Protein AF-A0A0Q9IDZ6-F1 (afdb_monomer_lite)

Radius of gyration: 21.15 Å; chains: 1; bounding box: 51×20×65 Å

Secondary structure (DSSP, 8-state):
---PPP-SSHHHHHHHHHHHHHHHHHHHGGG-SEEEEEEEE--TTS---EEEEEEEE--PPP-PPPP------

pLDDT: mean 76.2, std 12.82, range [36.94, 89.31]

Sequence (73 aa):
MMLNVDYPSEQAATDDAQCSLADMARDNLPHGNRANFKVRVQDQAGEGIYKAWLDFKGRGRTQSAVPEEPTDE

Foldseek 3Di:
DPDDDDDPDPVRVQVVQVVVQVVVCVVCVVPDQWDKDKDFDADPVRHTPDIDMDIHHHDDPPPDPDPPPDPDD

Structure (mmCIF, N/CA/C/O backbone):
data_AF-A0A0Q9IDZ6-F1
#
_entry.id   AF-A0A0Q9IDZ6-F1
#
loop_
_atom_site.group_PDB
_atom_site.id
_atom_site.type_symbol
_atom_site.label_atom_id
_atom_site.label_alt_id
_atom_site.label_comp_id
_atom_site.label_asym_id
_atom_site.label_entity_id
_atom_site.label_seq_id
_atom_site.pdbx_PDB_ins_code
_atom_site.Cartn_x
_atom_site.Cartn_y
_atom_site.Cartn_z
_atom_site.occupancy
_atom_site.B_iso_or_equiv
_atom_site.auth_seq_id
_atom_site.auth_comp_id
_atom_site.auth_asym_id
_atom_site.auth_atom_id
_atom_site.pdbx_PDB_model_num
ATOM 1 N N . MET A 1 1 ? -14.845 -10.275 -6.943 1.00 36.94 1 MET A N 1
ATOM 2 C CA . MET A 1 1 ? -14.673 -10.683 -5.534 1.00 36.94 1 MET A CA 1
ATOM 3 C C . MET A 1 1 ? -13.844 -9.611 -4.851 1.00 36.94 1 MET A C 1
ATOM 5 O O . MET A 1 1 ? -12.697 -9.444 -5.236 1.00 36.94 1 MET A O 1
ATOM 9 N N . MET A 1 2 ? -14.421 -8.837 -3.929 1.00 45.91 2 MET A N 1
ATOM 10 C CA . MET A 1 2 ? -13.623 -8.065 -2.969 1.00 45.91 2 MET A CA 1
ATOM 11 C C . MET A 1 2 ? -13.204 -9.057 -1.883 1.00 45.91 2 MET A C 1
ATOM 13 O O . MET A 1 2 ? -14.067 -9.632 -1.226 1.00 45.91 2 MET A O 1
ATOM 17 N N . LEU A 1 3 ? -11.907 -9.351 -1.790 1.00 55.16 3 LEU A N 1
ATOM 18 C CA . LEU A 1 3 ? -11.355 -10.123 -0.681 1.00 55.16 3 LEU A CA 1
ATOM 19 C C . LEU A 1 3 ? -11.296 -9.181 0.521 1.00 55.16 3 LEU A C 1
ATOM 21 O O . LEU A 1 3 ? -10.497 -8.248 0.533 1.00 55.16 3 LEU A O 1
ATOM 25 N N . ASN A 1 4 ? -12.185 -9.389 1.488 1.00 65.25 4 ASN A N 1
ATOM 26 C CA . ASN A 1 4 ? -12.120 -8.686 2.761 1.00 65.25 4 ASN A CA 1
ATOM 27 C C . ASN A 1 4 ? -11.059 -9.386 3.613 1.00 65.25 4 ASN A C 1
ATOM 29 O O . ASN A 1 4 ? -11.157 -10.589 3.848 1.00 65.25 4 ASN A O 1
ATOM 33 N N . VAL A 1 5 ? -10.032 -8.642 4.017 1.00 71.50 5 VAL A N 1
ATOM 34 C CA . VAL A 1 5 ? -8.987 -9.127 4.920 1.00 71.50 5 VAL A CA 1
ATOM 35 C C . VAL A 1 5 ? -9.342 -8.651 6.324 1.00 71.50 5 VAL A C 1
ATOM 37 O O . VAL A 1 5 ? -9.513 -7.451 6.536 1.00 71.50 5 VAL A O 1
ATOM 40 N N . ASP A 1 6 ? -9.493 -9.590 7.257 1.00 76.75 6 ASP A N 1
ATOM 41 C CA . ASP A 1 6 ? -9.736 -9.278 8.664 1.00 76.75 6 ASP A CA 1
ATOM 42 C C . ASP A 1 6 ? -8.410 -9.001 9.372 1.00 76.75 6 ASP A C 1
ATOM 44 O O . ASP A 1 6 ? -7.492 -9.825 9.357 1.00 76.75 6 ASP A O 1
ATOM 48 N N . TYR A 1 7 ? -8.329 -7.842 10.023 1.00 79.81 7 TYR A N 1
ATOM 49 C CA . TYR A 1 7 ? -7.162 -7.430 10.792 1.00 79.81 7 TYR A CA 1
ATOM 50 C C . TYR A 1 7 ? -7.484 -7.376 12.286 1.00 79.81 7 TYR A C 1
ATOM 52 O O . TYR A 1 7 ? -8.574 -6.949 12.669 1.00 79.81 7 TYR A O 1
ATOM 60 N N . PRO A 1 8 ? -6.529 -7.750 13.156 1.00 82.12 8 PRO A N 1
ATOM 61 C CA . PRO A 1 8 ? -6.719 -7.715 14.605 1.00 82.12 8 PRO A CA 1
ATOM 62 C C . PRO A 1 8 ? -6.775 -6.287 15.174 1.00 82.12 8 PRO A C 1
ATOM 64 O O . PRO A 1 8 ? -7.188 -6.100 16.316 1.00 82.12 8 PRO A O 1
ATOM 67 N N . SER A 1 9 ? -6.336 -5.284 14.408 1.00 85.31 9 SER A N 1
ATOM 68 C CA . SER A 1 9 ? -6.408 -3.869 14.765 1.00 85.31 9 SER A CA 1
ATOM 69 C C . SER A 1 9 ? -6.316 -2.976 13.527 1.00 85.31 9 SER A C 1
ATOM 71 O O . SER A 1 9 ? -5.814 -3.384 12.478 1.00 85.31 9 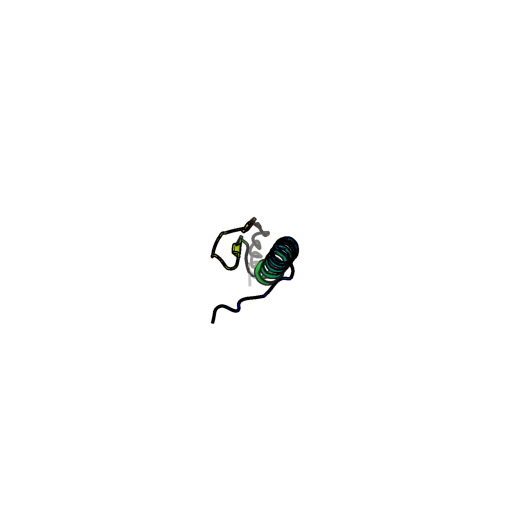SER A O 1
ATOM 73 N N . GLU A 1 10 ? -6.742 -1.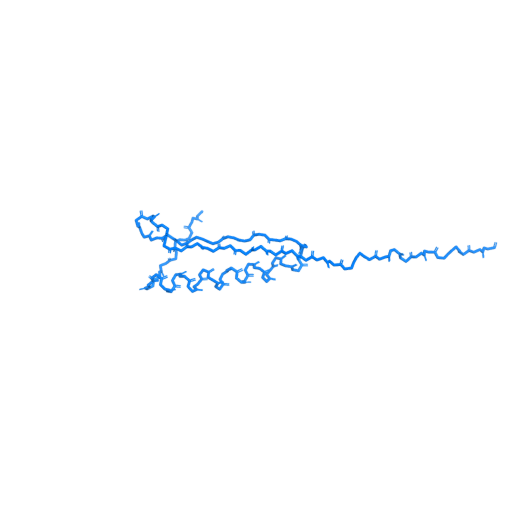723 13.673 1.00 84.81 10 GLU A N 1
ATOM 74 C CA . GLU A 1 10 ? -6.572 -0.676 12.655 1.00 84.81 10 GLU A CA 1
ATOM 75 C C . GLU A 1 10 ? -5.099 -0.452 12.288 1.00 84.81 10 GLU A C 1
ATOM 77 O O . GLU A 1 10 ? -4.764 -0.218 11.126 1.00 84.81 10 GLU A O 1
ATOM 82 N N . GLN A 1 11 ? -4.212 -0.575 13.281 1.00 86.25 11 GLN A N 1
ATOM 83 C CA . GLN A 1 11 ? -2.768 -0.489 13.093 1.00 86.25 11 GLN A CA 1
ATOM 84 C C . GLN A 1 11 ? -2.278 -1.611 12.171 1.00 86.25 11 GLN A C 1
ATOM 86 O O . GLN A 1 11 ? -1.605 -1.332 11.188 1.00 86.25 11 GLN A O 1
ATOM 91 N N . ALA A 1 12 ? -2.693 -2.858 12.419 1.00 86.62 12 ALA A N 1
ATOM 92 C CA . ALA A 1 12 ? -2.319 -3.994 11.579 1.00 86.62 12 ALA A CA 1
ATOM 93 C C . ALA A 1 12 ? -2.842 -3.848 10.139 1.00 86.62 12 ALA A C 1
ATOM 95 O O . ALA A 1 12 ? -2.122 -4.153 9.193 1.00 86.62 12 ALA A O 1
ATOM 96 N N . ALA A 1 13 ? -4.061 -3.327 9.969 1.00 86.31 13 ALA A N 1
ATOM 97 C CA . ALA A 1 13 ? -4.618 -3.041 8.647 1.00 86.31 13 ALA A CA 1
ATOM 98 C C . ALA A 1 13 ? -3.835 -1.946 7.906 1.00 86.31 13 ALA A C 1
ATOM 100 O O . ALA A 1 13 ? -3.665 -1.997 6.688 1.00 86.31 13 ALA A O 1
ATOM 101 N N . THR A 1 14 ? -3.356 -0.945 8.645 1.00 87.12 14 THR A N 1
ATOM 102 C CA . THR A 1 14 ? -2.545 0.153 8.112 1.00 87.12 14 THR A CA 1
ATOM 103 C C . THR A 1 14 ? -1.150 -0.322 7.717 1.00 87.12 14 THR A C 1
ATOM 105 O O . THR A 1 14 ? -0.680 0.015 6.631 1.00 87.12 14 THR A O 1
ATOM 108 N N . ASP A 1 15 ? -0.507 -1.121 8.565 1.00 88.69 15 ASP A N 1
ATOM 109 C CA . ASP A 1 15 ? 0.829 -1.664 8.321 1.00 88.69 15 ASP A CA 1
ATOM 110 C C . ASP A 1 15 ? 0.819 -2.604 7.102 1.00 88.69 15 ASP A C 1
ATOM 112 O O . ASP A 1 15 ? 1.674 -2.490 6.221 1.00 88.69 15 ASP A O 1
ATOM 116 N N . ASP A 1 16 ? -0.199 -3.462 6.975 1.00 88.06 16 ASP A N 1
ATOM 117 C CA . ASP A 1 16 ? -0.370 -4.305 5.786 1.00 88.06 16 ASP A CA 1
ATOM 118 C C . ASP A 1 16 ? -0.617 -3.473 4.521 1.00 88.06 16 ASP A C 1
ATOM 120 O O . ASP A 1 16 ? 0.019 -3.690 3.487 1.00 88.06 16 ASP A O 1
ATOM 124 N N . ALA A 1 17 ? -1.469 -2.447 4.610 1.00 86.88 17 ALA A N 1
ATOM 125 C CA . ALA A 1 17 ? -1.718 -1.534 3.501 1.00 86.88 17 ALA A CA 1
ATOM 126 C C . ALA A 1 17 ? -0.437 -0.828 3.021 1.00 86.88 17 ALA A C 1
ATOM 128 O O . ALA A 1 17 ? -0.290 -0.582 1.820 1.00 86.88 17 ALA A O 1
ATOM 129 N N . GLN A 1 18 ? 0.495 -0.517 3.925 1.00 86.94 18 GLN A N 1
ATOM 130 C CA . GLN A 1 18 ? 1.801 0.047 3.578 1.00 86.94 18 GLN A CA 1
ATOM 131 C C . GLN A 1 18 ? 2.706 -0.973 2.881 1.00 86.94 18 GLN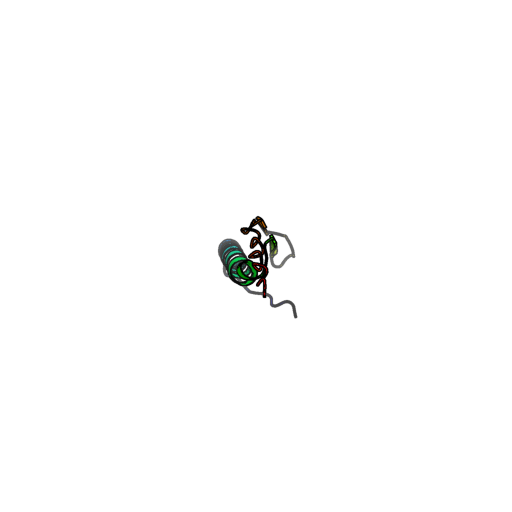 A C 1
ATOM 133 O O . GLN A 1 18 ? 3.273 -0.651 1.834 1.00 86.94 18 GLN A O 1
ATOM 138 N N . CYS A 1 19 ? 2.810 -2.194 3.412 1.00 89.31 19 CYS A N 1
ATOM 139 C CA . CYS A 1 19 ? 3.566 -3.284 2.790 1.00 89.31 19 CYS A CA 1
ATOM 140 C C . CYS A 1 19 ? 3.042 -3.592 1.382 1.00 89.31 19 CYS A C 1
ATOM 142 O O . CYS A 1 19 ? 3.804 -3.568 0.417 1.00 89.31 19 CYS A O 1
ATOM 144 N N . SER A 1 20 ? 1.723 -3.728 1.240 1.00 87.62 20 SER A N 1
ATOM 145 C CA . SER A 1 20 ? 1.047 -3.934 -0.042 1.00 87.62 20 SER A CA 1
ATOM 146 C C . SER A 1 20 ? 1.344 -2.815 -1.047 1.00 87.62 20 SER A C 1
ATOM 148 O O . SER A 1 20 ? 1.530 -3.072 -2.236 1.00 87.62 20 SER A O 1
ATOM 150 N N . LEU A 1 21 ? 1.414 -1.556 -0.597 1.00 86.38 21 LEU A N 1
ATOM 151 C CA . LEU A 1 21 ? 1.763 -0.422 -1.458 1.00 86.38 21 LEU A CA 1
ATOM 152 C C . LEU A 1 21 ? 3.210 -0.495 -1.956 1.00 86.38 21 LEU A C 1
ATOM 154 O O . LEU A 1 21 ? 3.470 -0.187 -3.122 1.00 86.38 21 LEU A O 1
ATOM 158 N N . ALA A 1 22 ? 4.137 -0.911 -1.095 1.00 86.62 22 ALA A N 1
ATOM 159 C CA . ALA A 1 22 ? 5.537 -1.098 -1.453 1.00 86.62 22 ALA A CA 1
ATOM 160 C C . ALA A 1 22 ? 5.728 -2.267 -2.431 1.00 86.62 22 ALA A C 1
ATOM 162 O O . ALA A 1 22 ? 6.462 -2.125 -3.411 1.00 86.62 22 ALA A O 1
ATOM 163 N N . ASP A 1 23 ? 5.024 -3.378 -2.220 1.00 87.56 23 ASP A N 1
ATOM 164 C CA . ASP A 1 23 ? 5.066 -4.541 -3.107 1.00 87.56 23 ASP A CA 1
ATOM 165 C C . ASP A 1 23 ? 4.474 -4.212 -4.483 1.00 87.56 23 ASP A C 1
ATOM 167 O O . ASP A 1 23 ? 5.122 -4.437 -5.506 1.00 87.56 23 ASP A O 1
ATOM 171 N N . MET A 1 24 ? 3.314 -3.541 -4.523 1.00 82.75 24 MET A N 1
ATOM 172 C CA . MET A 1 24 ? 2.731 -3.035 -5.772 1.00 82.75 24 MET A CA 1
ATOM 173 C C . MET A 1 24 ? 3.710 -2.142 -6.538 1.00 82.75 24 MET A C 1
ATOM 175 O O . MET A 1 24 ? 3.816 -2.248 -7.763 1.00 82.75 24 MET A O 1
ATOM 179 N N . ALA A 1 25 ? 4.437 -1.273 -5.831 1.00 80.81 25 ALA A N 1
ATOM 180 C CA . ALA A 1 25 ? 5.452 -0.436 -6.444 1.00 80.81 25 ALA A CA 1
ATOM 181 C C . ALA A 1 25 ? 6.595 -1.277 -7.013 1.00 80.81 25 ALA A C 1
ATOM 183 O O . ALA A 1 25 ? 6.939 -1.103 -8.181 1.00 80.81 25 ALA A O 1
ATOM 184 N N . ARG A 1 26 ? 7.150 -2.202 -6.224 1.00 82.50 26 ARG A N 1
ATOM 185 C CA . ARG A 1 26 ? 8.254 -3.084 -6.621 1.00 82.50 26 ARG A CA 1
ATOM 186 C C . ARG A 1 26 ? 7.935 -3.898 -7.873 1.00 82.50 26 ARG A C 1
ATOM 188 O O . ARG A 1 26 ? 8.803 -4.009 -8.735 1.00 82.50 26 ARG A O 1
ATOM 195 N N . ASP A 1 27 ? 6.718 -4.415 -7.989 1.00 81.44 27 ASP A N 1
ATOM 196 C CA . ASP A 1 27 ? 6.313 -5.266 -9.113 1.00 81.44 27 ASP A CA 1
ATOM 197 C C . ASP A 1 27 ? 6.083 -4.476 -10.407 1.00 81.44 27 ASP A C 1
ATOM 199 O O . ASP A 1 27 ? 6.350 -4.963 -11.503 1.00 81.44 27 ASP A O 1
ATOM 203 N N . ASN A 1 28 ? 5.609 -3.234 -10.305 1.00 73.81 28 ASN A N 1
ATOM 204 C CA . ASN A 1 28 ? 5.208 -2.439 -11.471 1.00 73.81 28 ASN A CA 1
ATOM 205 C C . ASN A 1 28 ? 6.286 -1.445 -11.940 1.00 73.81 28 ASN A C 1
ATOM 207 O O . ASN A 1 28 ? 6.295 -1.038 -13.103 1.00 73.81 28 ASN A O 1
ATOM 211 N N . LEU A 1 29 ? 7.212 -1.058 -11.060 1.00 72.44 29 LEU A N 1
ATOM 212 C CA . LEU A 1 29 ? 8.324 -0.146 -11.349 1.00 72.44 29 LEU A CA 1
ATOM 213 C C . LEU A 1 29 ? 9.248 -0.586 -12.496 1.00 72.44 29 LEU A C 1
ATOM 215 O O . LEU A 1 29 ? 9.600 0.261 -13.318 1.00 72.44 29 LEU A O 1
ATOM 219 N N . PRO A 1 30 ? 9.643 -1.869 -12.610 1.00 72.44 30 PRO A N 1
ATOM 220 C CA . PRO A 1 30 ? 10.531 -2.320 -13.682 1.00 72.44 30 PRO A CA 1
ATOM 221 C C . PRO A 1 30 ? 9.935 -2.164 -15.087 1.00 72.44 30 PRO A C 1
ATOM 223 O O . PRO A 1 30 ? 10.672 -2.180 -16.071 1.00 72.44 30 PRO A O 1
ATOM 226 N N . HIS A 1 31 ? 8.613 -2.007 -15.191 1.00 66.31 31 HIS A N 1
ATOM 227 C CA . HIS A 1 31 ? 7.878 -1.988 -16.455 1.00 66.31 31 HIS A CA 1
ATOM 228 C C . HIS A 1 31 ? 7.411 -0.590 -16.878 1.00 66.31 31 HIS A C 1
ATOM 230 O O . HIS A 1 31 ? 6.814 -0.445 -17.946 1.00 66.31 31 HIS A O 1
ATOM 236 N N . GLY A 1 32 ? 7.669 0.453 -16.081 1.00 63.75 32 GLY A N 1
ATOM 237 C CA . GLY A 1 32 ? 7.125 1.778 -16.353 1.00 63.75 32 GLY A CA 1
ATOM 238 C C . GLY A 1 32 ? 7.898 2.933 -15.728 1.00 63.75 32 GLY A C 1
ATOM 239 O O . GLY A 1 32 ? 8.381 2.884 -14.604 1.00 63.75 32 GLY A O 1
ATOM 240 N N . ASN A 1 33 ? 7.941 4.050 -16.453 1.00 69.06 33 ASN A N 1
ATOM 241 C CA . ASN A 1 33 ? 8.599 5.282 -16.004 1.00 69.06 33 ASN A CA 1
ATOM 242 C C . ASN A 1 33 ? 7.728 6.073 -15.012 1.00 69.06 33 ASN A C 1
ATOM 244 O O . ASN A 1 33 ? 8.169 7.063 -14.429 1.00 69.06 33 ASN A O 1
ATOM 248 N N . ARG A 1 34 ? 6.451 5.702 -14.889 1.00 75.44 34 ARG A N 1
ATOM 249 C CA . ARG A 1 34 ? 5.461 6.357 -14.038 1.00 75.44 34 ARG A CA 1
ATOM 250 C C . ARG A 1 34 ? 4.505 5.317 -13.493 1.00 75.44 34 ARG A C 1
ATOM 252 O O . ARG A 1 34 ? 3.993 4.511 -14.263 1.00 75.44 34 ARG A O 1
ATOM 259 N N . ALA A 1 35 ? 4.224 5.400 -12.203 1.00 79.56 35 ALA A N 1
ATOM 260 C CA . ALA A 1 35 ? 3.205 4.584 -11.575 1.00 79.56 35 ALA A CA 1
ATOM 261 C C . ALA A 1 35 ? 2.556 5.365 -10.433 1.00 79.56 35 ALA A C 1
ATOM 263 O O . ALA A 1 35 ? 3.251 6.064 -9.698 1.00 79.56 35 ALA A O 1
ATOM 264 N N . ASN A 1 36 ? 1.234 5.259 -10.319 1.00 84.12 36 ASN A N 1
ATOM 265 C CA . ASN A 1 36 ? 0.479 5.862 -9.227 1.00 84.12 36 ASN A CA 1
ATOM 266 C C . ASN A 1 36 ? -0.280 4.737 -8.532 1.00 84.12 36 ASN A C 1
ATOM 268 O O . ASN A 1 36 ? -1.147 4.107 -9.142 1.00 84.12 36 ASN A O 1
ATOM 272 N N . PHE A 1 37 ? 0.047 4.491 -7.271 1.00 85.00 37 PHE A N 1
ATOM 273 C CA . PHE A 1 37 ? -0.620 3.491 -6.450 1.00 85.00 37 PHE A CA 1
ATOM 274 C C . PHE A 1 37 ? -1.408 4.175 -5.352 1.00 85.00 37 PHE A C 1
ATOM 276 O O . PHE A 1 37 ? -1.027 5.230 -4.840 1.00 85.00 37 PHE A O 1
ATOM 283 N N . LYS A 1 38 ? -2.522 3.559 -4.974 1.00 87.31 38 LYS A N 1
ATOM 284 C CA . LYS A 1 38 ? -3.386 4.060 -3.918 1.00 87.31 38 LYS A CA 1
ATOM 285 C C . LYS A 1 38 ? -3.925 2.895 -3.116 1.00 87.31 38 LYS A C 1
ATOM 287 O O . LYS A 1 38 ? -4.478 1.960 -3.687 1.00 87.31 38 LYS A O 1
ATOM 292 N N . VAL A 1 39 ? -3.840 3.023 -1.801 1.00 86.12 39 VAL A N 1
ATOM 293 C CA . VAL A 1 39 ? -4.455 2.098 -0.855 1.00 86.12 39 VAL A CA 1
ATOM 294 C C . VAL A 1 39 ? -5.441 2.855 0.027 1.00 86.12 39 VAL A C 1
ATOM 296 O O . VAL A 1 39 ? -5.249 4.031 0.361 1.00 86.12 39 VAL A O 1
ATOM 299 N N . ARG A 1 40 ? -6.547 2.192 0.357 1.00 88.19 40 ARG A N 1
ATOM 300 C CA . ARG A 1 40 ? -7.548 2.690 1.295 1.00 88.19 40 ARG A CA 1
ATOM 301 C C . ARG A 1 40 ? -7.950 1.545 2.206 1.00 88.19 40 ARG A C 1
ATOM 303 O O . ARG A 1 40 ? -8.365 0.503 1.709 1.00 88.19 40 ARG A O 1
ATOM 310 N N . VAL A 1 41 ? -7.874 1.786 3.505 1.00 86.19 41 VAL A N 1
ATOM 311 C CA . VAL A 1 41 ? -8.409 0.897 4.531 1.00 86.19 41 VAL A CA 1
ATOM 312 C C . VAL A 1 41 ? -9.726 1.491 5.001 1.00 86.19 41 VAL A C 1
ATOM 314 O O . VAL A 1 41 ? -9.832 2.704 5.210 1.00 86.19 41 VAL A O 1
ATOM 317 N N . GLN A 1 42 ? -10.741 0.643 5.091 1.00 87.50 42 GLN A N 1
ATOM 318 C CA . GLN A 1 42 ? -12.040 0.983 5.651 1.00 87.50 42 GLN A CA 1
ATOM 319 C C . GLN A 1 42 ? -12.319 0.027 6.806 1.00 87.50 42 GLN A C 1
ATOM 321 O O . GLN A 1 42 ? -11.916 -1.134 6.736 1.00 87.50 42 GLN A O 1
ATOM 326 N N . ASP A 1 43 ? -12.973 0.519 7.850 1.00 83.31 43 ASP A N 1
ATOM 327 C CA . ASP A 1 43 ? -13.480 -0.326 8.924 1.00 83.31 43 ASP A CA 1
ATOM 328 C C . ASP A 1 43 ? -14.717 -1.130 8.466 1.00 83.31 43 ASP A C 1
ATOM 330 O O . ASP A 1 43 ? -15.156 -1.053 7.312 1.00 83.31 43 ASP A O 1
ATOM 334 N N . GLN A 1 44 ? -15.309 -1.899 9.384 1.00 81.19 44 GLN A N 1
ATOM 335 C CA . GLN A 1 44 ? -16.526 -2.663 9.091 1.00 81.19 44 GLN A CA 1
ATOM 336 C C . GLN A 1 44 ? -17.769 -1.787 8.852 1.00 81.19 44 GLN A C 1
ATOM 338 O O . GLN A 1 44 ? -18.708 -2.243 8.200 1.00 81.19 44 GLN A O 1
ATOM 343 N N . ALA A 1 45 ? -17.787 -0.543 9.339 1.00 84.75 45 ALA A N 1
ATOM 344 C CA . ALA A 1 45 ? -18.851 0.426 9.076 1.00 84.75 45 ALA A CA 1
ATOM 345 C C . ALA A 1 45 ? -18.686 1.137 7.715 1.00 84.75 45 ALA A C 1
ATOM 347 O O . ALA A 1 45 ? -19.589 1.851 7.273 1.00 84.75 45 ALA A O 1
ATOM 348 N N . GLY A 1 46 ? -17.562 0.921 7.022 1.00 82.50 46 GLY A N 1
ATOM 349 C CA . GLY A 1 46 ? -17.206 1.593 5.775 1.00 82.50 46 GLY A CA 1
ATOM 350 C C . GLY A 1 46 ? -16.529 2.953 5.979 1.00 82.50 46 GLY A C 1
ATOM 351 O O . GLY A 1 46 ? -16.307 3.683 5.006 1.00 82.50 46 GLY A O 1
ATOM 352 N N . GLU A 1 47 ? -16.180 3.312 7.213 1.00 86.44 47 GLU A N 1
ATOM 353 C CA . GLU A 1 47 ? -15.423 4.513 7.531 1.00 86.44 47 GLU A CA 1
ATOM 354 C C . GLU A 1 47 ? -13.958 4.339 7.119 1.00 86.44 47 GLU A C 1
ATOM 356 O O . GLU A 1 47 ? -13.309 3.330 7.383 1.00 86.44 47 GLU A O 1
ATOM 361 N N . GLY A 1 48 ? -13.425 5.324 6.395 1.00 86.31 48 GLY A N 1
ATOM 362 C CA . GLY A 1 48 ? -12.054 5.272 5.899 1.00 86.31 48 GLY A CA 1
ATOM 363 C C . GLY A 1 48 ? -11.051 5.629 6.985 1.00 86.31 48 GLY A C 1
ATOM 364 O O . GLY A 1 48 ? -10.754 6.808 7.142 1.00 86.31 48 GLY A O 1
ATOM 365 N N . ILE A 1 49 ? -10.489 4.627 7.656 1.00 87.81 49 ILE A N 1
ATOM 366 C CA . ILE A 1 49 ? -9.521 4.822 8.745 1.00 87.81 49 ILE A CA 1
ATOM 367 C C . ILE A 1 49 ? -8.111 5.168 8.251 1.00 87.81 49 ILE A C 1
ATOM 369 O O . ILE A 1 49 ? -7.354 5.850 8.936 1.00 87.81 49 ILE A O 1
ATOM 373 N N . TYR A 1 50 ? -7.750 4.745 7.034 1.00 86.31 50 TYR A N 1
ATOM 374 C CA . TYR A 1 50 ? -6.430 5.024 6.473 1.00 86.31 50 TYR A CA 1
ATOM 375 C C . TYR A 1 50 ? -6.461 5.164 4.954 1.00 86.31 50 TYR A C 1
ATOM 377 O O . TYR A 1 50 ? -7.193 4.478 4.233 1.00 86.31 50 TYR A O 1
ATOM 385 N N . LYS A 1 51 ? -5.628 6.070 4.444 1.00 88.75 51 LYS A N 1
ATOM 386 C CA . LYS A 1 51 ? -5.458 6.305 3.014 1.00 88.75 51 LYS A CA 1
ATOM 387 C C . LYS A 1 51 ? -4.024 6.729 2.739 1.00 88.75 51 LYS A C 1
ATOM 389 O O . LYS A 1 51 ? -3.558 7.716 3.299 1.00 88.75 51 LYS A O 1
ATOM 394 N N . ALA A 1 52 ? -3.382 6.040 1.806 1.00 85.44 52 ALA A N 1
A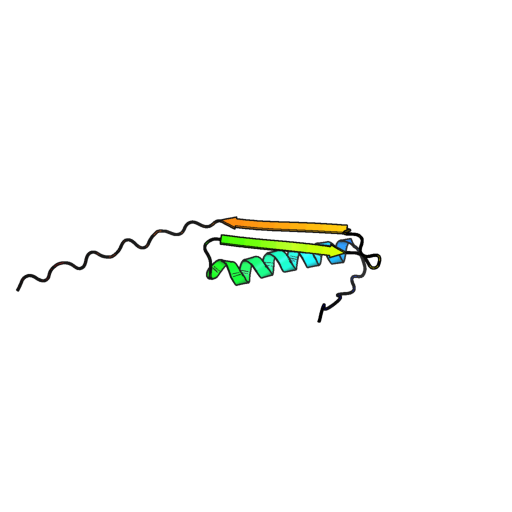TOM 395 C CA . ALA A 1 52 ? -2.061 6.398 1.314 1.00 85.44 52 ALA A CA 1
ATOM 396 C C . ALA A 1 52 ? -2.008 6.336 -0.213 1.00 85.44 52 ALA A C 1
ATOM 398 O O . ALA A 1 52 ? -2.793 5.640 -0.867 1.00 85.44 52 ALA A O 1
ATOM 399 N N . TRP A 1 53 ? -1.086 7.106 -0.777 1.00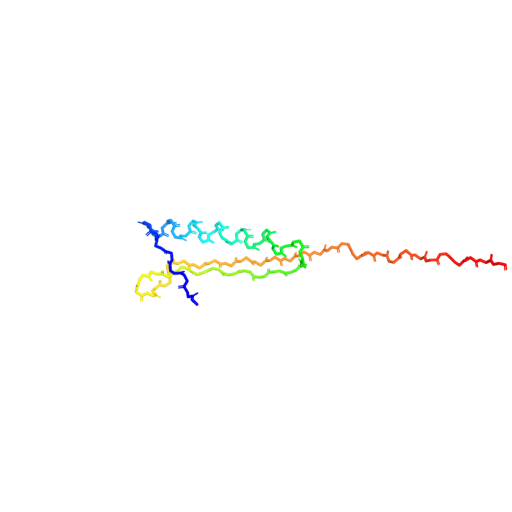 86.94 53 TRP A N 1
ATOM 400 C CA . TRP A 1 53 ? -0.794 7.129 -2.202 1.00 86.94 53 TRP A CA 1
ATOM 401 C C . TRP A 1 53 ? 0.715 7.189 -2.415 1.00 86.94 53 TRP A C 1
ATOM 403 O O . TRP A 1 53 ? 1.437 7.809 -1.634 1.00 86.94 53 TRP A O 1
ATOM 413 N N . LEU A 1 54 ? 1.177 6.545 -3.482 1.00 84.44 54 LEU A N 1
ATOM 414 C CA . LEU A 1 54 ? 2.564 6.570 -3.917 1.00 84.44 54 LEU A CA 1
ATOM 415 C C . LEU A 1 54 ? 2.600 6.968 -5.389 1.00 84.44 54 LEU A C 1
ATOM 417 O O . LEU A 1 54 ? 2.105 6.230 -6.240 1.00 84.44 54 LEU A O 1
ATOM 421 N N . ASP A 1 55 ? 3.223 8.109 -5.667 1.00 84.50 55 ASP A N 1
ATOM 422 C CA . ASP A 1 55 ? 3.452 8.589 -7.026 1.00 84.50 55 ASP A CA 1
ATOM 423 C C . ASP A 1 55 ? 4.929 8.425 -7.373 1.00 84.50 55 ASP A C 1
ATOM 425 O O . ASP A 1 55 ? 5.799 9.112 -6.832 1.00 84.50 55 ASP A O 1
ATOM 429 N N . PHE A 1 56 ? 5.221 7.531 -8.312 1.00 78.50 56 PHE A N 1
ATOM 430 C CA . PHE A 1 56 ? 6.564 7.332 -8.826 1.00 78.50 56 PHE A CA 1
ATOM 431 C C . PHE A 1 56 ? 6.739 7.996 -10.190 1.00 78.50 56 PHE A C 1
ATOM 433 O O . PHE A 1 56 ? 5.931 7.818 -11.105 1.00 78.50 56 PHE A O 1
ATOM 440 N N . LYS A 1 57 ? 7.839 8.740 -10.349 1.00 78.00 57 LYS A N 1
ATOM 441 C CA . LYS A 1 57 ? 8.243 9.374 -11.610 1.00 78.00 57 LYS A CA 1
ATOM 442 C C . LYS A 1 57 ? 9.734 9.142 -11.839 1.00 78.00 57 LYS A C 1
ATOM 444 O O . LYS A 1 57 ? 10.570 9.825 -11.255 1.00 78.00 57 LYS A O 1
ATOM 449 N N . GLY A 1 58 ? 10.053 8.200 -12.715 1.00 71.56 58 GLY A N 1
ATOM 450 C CA . GLY A 1 58 ? 11.403 7.921 -13.186 1.00 71.56 58 GLY A CA 1
ATOM 451 C C . GLY A 1 58 ? 11.662 8.558 -14.549 1.00 71.56 58 GLY A C 1
ATOM 452 O O . GLY A 1 58 ? 10.775 8.646 -15.400 1.00 71.56 58 GLY A O 1
ATOM 453 N N . ARG A 1 59 ? 12.900 8.989 -14.783 1.00 69.81 59 ARG A N 1
ATOM 454 C CA . ARG A 1 59 ? 13.383 9.380 -16.111 1.00 69.81 59 ARG A CA 1
ATOM 455 C C . ARG A 1 59 ? 14.614 8.539 -16.433 1.00 69.81 59 ARG A C 1
ATOM 457 O O . ARG A 1 59 ? 15.671 8.762 -15.855 1.00 69.81 59 ARG A O 1
ATOM 464 N N . GLY A 1 60 ? 14.456 7.558 -17.321 1.00 69.69 60 GLY A N 1
ATOM 465 C CA . GLY A 1 60 ? 15.577 6.77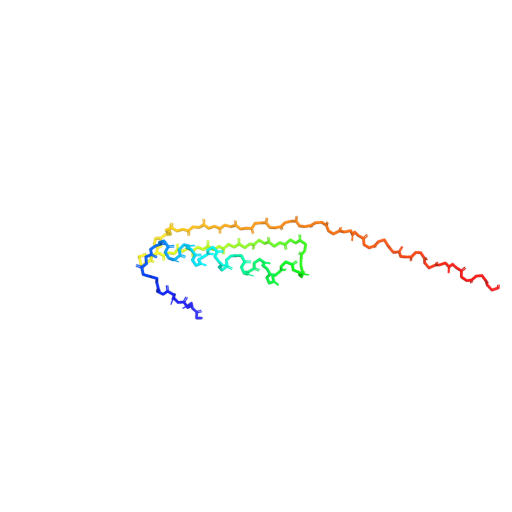4 -17.842 1.00 69.69 60 GLY A CA 1
ATOM 466 C C . GLY A 1 60 ? 16.442 7.593 -18.803 1.00 69.69 60 GLY A C 1
ATOM 467 O O . GLY A 1 60 ? 16.000 8.620 -19.328 1.00 69.69 60 GLY A O 1
ATOM 468 N N . ARG A 1 61 ? 17.674 7.136 -19.062 1.00 68.38 61 ARG A N 1
ATOM 469 C CA . ARG A 1 61 ? 18.444 7.627 -20.213 1.00 68.38 61 ARG A CA 1
ATOM 470 C C . ARG A 1 61 ? 17.692 7.222 -21.477 1.00 68.38 61 ARG A C 1
ATOM 472 O O . ARG A 1 61 ? 17.465 6.035 -21.689 1.00 68.38 61 ARG A O 1
ATOM 479 N N . THR A 1 62 ? 17.314 8.194 -22.304 1.00 60.31 62 THR A N 1
ATOM 480 C CA . THR A 1 62 ? 16.934 7.919 -23.691 1.00 60.31 62 THR A CA 1
ATOM 481 C C . THR A 1 62 ? 18.103 7.168 -24.308 1.00 60.31 62 THR A C 1
ATOM 483 O O . THR A 1 62 ? 19.226 7.672 -24.280 1.00 60.31 62 THR A O 1
ATOM 486 N N . GLN A 1 63 ? 17.874 5.942 -24.769 1.00 50.44 63 GLN A N 1
ATOM 487 C CA . GLN A 1 63 ? 18.887 5.196 -25.495 1.00 50.44 63 GLN A CA 1
ATOM 488 C C . GLN A 1 63 ? 19.177 6.015 -26.753 1.00 50.44 63 GLN A C 1
ATOM 490 O O . GLN A 1 63 ? 18.337 6.109 -27.647 1.00 50.44 63 GLN A O 1
ATOM 495 N N . SER A 1 64 ? 20.299 6.733 -26.756 1.00 43.28 64 SER A N 1
ATOM 496 C CA . SER A 1 64 ? 20.785 7.412 -27.946 1.00 43.28 64 SER A CA 1
ATOM 497 C C . SER A 1 64 ? 20.949 6.329 -29.000 1.00 43.28 64 SER A C 1
ATOM 499 O O . SER A 1 64 ? 21.700 5.379 -28.776 1.00 43.28 64 SER A O 1
ATOM 501 N N . ALA A 1 65 ? 20.182 6.432 -30.086 1.00 49.31 65 ALA A N 1
ATOM 502 C CA . ALA A 1 65 ? 20.344 5.579 -31.248 1.00 49.31 65 ALA A CA 1
ATOM 503 C C . ALA A 1 65 ? 21.836 5.536 -31.594 1.00 49.31 65 ALA A C 1
ATOM 505 O O . ALA A 1 65 ? 22.467 6.585 -31.747 1.00 49.31 65 ALA A O 1
ATOM 506 N N . VAL A 1 66 ? 22.402 4.330 -31.624 1.00 55.66 66 VAL A N 1
ATOM 507 C CA . VAL A 1 66 ? 23.736 4.115 -32.176 1.00 55.66 66 VAL A CA 1
ATOM 508 C C . VAL A 1 66 ? 23.649 4.597 -33.627 1.00 55.66 66 VAL A C 1
ATOM 510 O O . VAL A 1 66 ? 22.773 4.110 -34.344 1.00 55.66 66 VAL A O 1
ATOM 513 N N . PRO A 1 67 ? 24.443 5.591 -34.060 1.00 52.66 67 PRO A N 1
ATOM 514 C CA . PRO A 1 67 ? 24.493 5.944 -35.467 1.00 52.66 67 PRO A CA 1
ATOM 515 C C . PRO A 1 67 ? 25.055 4.724 -36.188 1.00 52.66 67 PRO A C 1
ATOM 517 O O . PRO A 1 67 ? 26.176 4.310 -35.895 1.00 52.66 67 PRO A O 1
ATOM 520 N N . GLU A 1 68 ? 24.267 4.108 -37.065 1.00 63.34 68 GLU A N 1
ATOM 521 C CA . GLU A 1 68 ? 24.808 3.114 -37.983 1.00 63.34 68 GLU A CA 1
ATOM 522 C C . GLU A 1 68 ? 25.793 3.852 -38.890 1.00 63.34 68 GLU A C 1
ATOM 524 O O . GLU A 1 68 ? 25.409 4.760 -39.633 1.00 63.34 68 GLU A O 1
ATOM 529 N N . GLU A 1 69 ? 27.082 3.550 -38.731 1.00 64.69 69 GLU A N 1
ATOM 530 C CA . GLU A 1 69 ? 28.114 4.086 -39.608 1.00 64.69 69 GLU A CA 1
ATOM 531 C C . GLU A 1 69 ? 27.806 3.646 -41.046 1.00 64.69 69 GLU A C 1
ATOM 533 O O . GLU A 1 69 ? 27.562 2.457 -41.279 1.00 64.69 69 GLU A O 1
ATOM 538 N N . PRO A 1 70 ? 27.796 4.568 -42.026 1.00 64.06 70 PRO A N 1
ATOM 539 C CA . PRO A 1 70 ? 27.659 4.180 -43.416 1.00 64.06 70 PRO A CA 1
ATOM 540 C C . PRO A 1 70 ? 28.880 3.342 -43.799 1.00 64.06 70 PRO A C 1
ATOM 542 O O . PRO A 1 70 ? 30.017 3.807 -43.739 1.00 64.06 70 PRO A O 1
ATOM 545 N N . THR A 1 71 ? 28.635 2.085 -44.164 1.00 62.72 71 THR A N 1
ATOM 546 C CA . THR A 1 71 ? 29.630 1.261 -44.850 1.00 62.72 71 THR A CA 1
ATOM 547 C C . THR A 1 71 ? 29.716 1.794 -46.277 1.00 62.72 71 THR A C 1
ATOM 549 O O . THR A 1 71 ? 28.809 1.568 -47.074 1.00 62.72 71 THR A O 1
ATOM 552 N N . ASP A 1 72 ? 30.746 2.591 -46.546 1.00 67.50 72 ASP A N 1
ATOM 553 C CA . ASP A 1 72 ? 31.122 3.024 -47.893 1.00 67.50 72 ASP A CA 1
ATOM 554 C C . ASP A 1 72 ? 31.798 1.819 -48.585 1.00 67.50 72 ASP A C 1
ATOM 556 O O . ASP A 1 72 ? 32.810 1.316 -48.083 1.00 67.50 72 ASP A O 1
ATOM 560 N N . GLU A 1 73 ? 31.183 1.305 -49.658 1.00 61.09 73 GLU A N 1
ATOM 561 C CA . GLU A 1 73 ? 31.768 0.326 -50.599 1.00 61.09 73 GLU A CA 1
ATOM 562 C C . GLU A 1 73 ? 32.489 1.034 -51.752 1.00 61.09 73 GLU A C 1
ATOM 564 O O . GLU A 1 73 ? 31.889 1.961 -52.346 1.00 61.09 73 GLU A O 1
#